Protein AF-A0A968KNW9-F1 (afdb_monomer)

Nearest PDB structures (foldseek):
  3m1t-assembly1_A  TM=9.090E-01  e=1.396E-04  Shewanella amazonensis SB2B
  3hc1-assembly1_A  TM=9.512E-01  e=3.564E-04  Geobacter sulfurreducens
  1vqr-assembly2_B  TM=6.222E-01  e=4.771E-02  Campylobacter jejuni subsp. jejuni NCTC 11168 = ATCC 700819
  1vqr-assembly3_C  TM=6.262E-01  e=5.294E-02  Campylobacter jejuni subsp. jejuni NCTC 11168 = ATCC 700819
  1vqr-assembly4_D  TM=6.421E-01  e=6.870E-02  Campylobacter jejuni subsp. jejuni NCTC 11168 = ATCC 700819

Mean predicted aligned error: 2.53 Å

pLDDT: mean 96.61, std 2.49, range [80.12, 98.69]

Structure (mmCIF, N/CA/C/O backbone):
data_AF-A0A968KNW9-F1
#
_entry.id   AF-A0A968KNW9-F1
#
loop_
_atom_site.group_PDB
_atom_site.id
_atom_site.type_symbol
_atom_site.label_atom_id
_atom_site.label_alt_id
_atom_site.label_comp_id
_atom_site.label_asym_id
_atom_site.label_entity_id
_atom_site.label_seq_id
_atom_site.pdbx_PDB_ins_code
_atom_site.Cartn_x
_atom_site.Cartn_y
_atom_site.Cartn_z
_atom_site.occupancy
_atom_site.B_iso_or_equiv
_atom_site.auth_seq_id
_atom_site.auth_comp_id
_atom_site.auth_asym_id
_atom_site.auth_atom_id
_atom_site.pdbx_PDB_model_num
ATOM 1 N N . MET A 1 1 ? 3.391 9.724 13.092 1.00 80.12 1 MET A N 1
ATOM 2 C CA . MET A 1 1 ? 3.4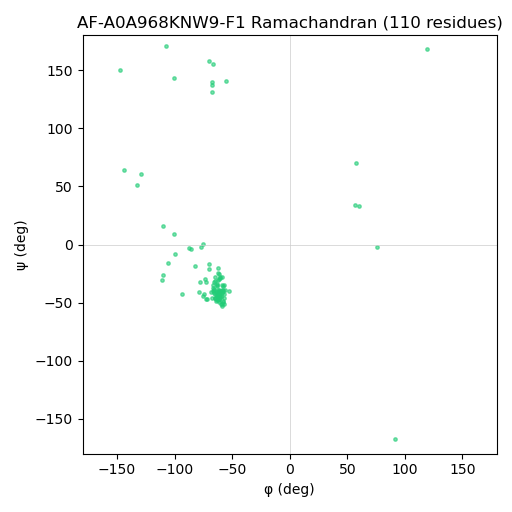65 10.099 11.659 1.00 80.12 1 MET A CA 1
ATOM 3 C C . MET A 1 1 ? 4.880 10.018 11.092 1.00 80.12 1 MET A C 1
ATOM 5 O O . MET A 1 1 ? 5.012 9.580 9.961 1.00 80.12 1 MET A O 1
ATOM 9 N N . GLU A 1 2 ? 5.936 10.368 11.834 1.00 91.75 2 GLU A N 1
ATOM 10 C CA . GLU A 1 2 ? 7.326 10.274 11.335 1.00 91.75 2 GLU A CA 1
ATOM 11 C C . GLU A 1 2 ? 7.722 8.865 10.873 1.00 91.75 2 GLU A C 1
ATOM 13 O O . GLU A 1 2 ? 8.224 8.703 9.765 1.00 91.75 2 GLU A O 1
ATOM 18 N N . ALA A 1 3 ? 7.407 7.834 11.668 1.00 92.38 3 ALA A N 1
ATOM 19 C CA . ALA A 1 3 ? 7.694 6.440 11.318 1.00 92.38 3 ALA A CA 1
ATOM 20 C C . ALA A 1 3 ? 7.053 6.002 9.985 1.00 92.38 3 ALA A C 1
ATOM 22 O O . ALA A 1 3 ? 7.668 5.265 9.220 1.00 92.38 3 ALA A O 1
ATOM 23 N N . PHE A 1 4 ? 5.848 6.499 9.676 1.00 94.12 4 PHE A N 1
ATOM 24 C CA . PHE A 1 4 ? 5.172 6.222 8.405 1.00 94.12 4 PHE A CA 1
ATOM 25 C C . PHE A 1 4 ? 5.959 6.794 7.220 1.00 94.12 4 PHE A C 1
ATOM 27 O O . PHE A 1 4 ? 6.215 6.093 6.240 1.00 94.12 4 PHE A O 1
ATOM 34 N N . TRP A 1 5 ? 6.373 8.060 7.315 1.00 95.50 5 TRP A N 1
ATOM 35 C CA . TRP A 1 5 ? 7.140 8.707 6.252 1.00 95.50 5 TRP A CA 1
ATOM 36 C C . TRP A 1 5 ? 8.524 8.090 6.093 1.00 95.50 5 TRP A C 1
ATOM 38 O O . TRP A 1 5 ? 8.952 7.857 4.965 1.00 95.50 5 TRP A O 1
ATOM 48 N N . TYR A 1 6 ? 9.186 7.751 7.201 1.00 97.50 6 TYR A N 1
ATOM 49 C CA . TYR A 1 6 ? 10.454 7.030 7.169 1.00 97.50 6 TYR A CA 1
ATOM 50 C C . TYR A 1 6 ? 10.315 5.692 6.432 1.00 97.50 6 TYR A C 1
ATOM 52 O O . TYR A 1 6 ? 11.072 5.429 5.500 1.00 97.50 6 TYR A O 1
ATOM 60 N N . HIS A 1 7 ? 9.307 4.885 6.783 1.00 96.75 7 HIS A N 1
ATOM 61 C CA . HIS A 1 7 ? 9.031 3.615 6.113 1.00 96.75 7 HIS A CA 1
ATOM 62 C C . HIS A 1 7 ? 8.746 3.795 4.616 1.00 96.75 7 HIS A C 1
ATOM 64 O O . HIS A 1 7 ? 9.302 3.073 3.789 1.00 96.75 7 HIS A O 1
ATOM 70 N N . SER A 1 8 ? 7.930 4.787 4.259 1.00 97.44 8 SER A N 1
ATOM 71 C CA . SER A 1 8 ? 7.565 5.076 2.868 1.00 97.44 8 SER A CA 1
ATOM 72 C C . SER A 1 8 ? 8.791 5.475 2.037 1.00 97.44 8 SER A C 1
ATOM 74 O O . SER A 1 8 ? 9.034 4.925 0.963 1.00 97.44 8 SER A O 1
ATOM 76 N N . ILE A 1 9 ? 9.620 6.387 2.556 1.00 98.06 9 ILE A N 1
ATOM 77 C CA . ILE A 1 9 ? 10.845 6.840 1.883 1.00 98.06 9 ILE A CA 1
ATOM 78 C C . ILE A 1 9 ? 11.852 5.690 1.764 1.00 98.06 9 ILE A C 1
ATOM 80 O O . ILE A 1 9 ? 12.402 5.475 0.682 1.00 98.06 9 ILE A O 1
ATOM 84 N N . ALA A 1 10 ? 12.072 4.929 2.839 1.00 98.38 10 ALA A N 1
ATOM 85 C CA . ALA A 1 10 ? 12.980 3.785 2.835 1.00 98.38 10 ALA A CA 1
ATOM 86 C C . ALA A 1 10 ? 12.534 2.705 1.835 1.00 98.38 10 ALA A C 1
ATOM 88 O O . ALA A 1 10 ? 13.358 2.192 1.074 1.00 98.38 10 ALA A O 1
ATOM 89 N N . SER A 1 11 ? 11.234 2.409 1.772 1.00 98.25 11 SER A N 1
ATOM 90 C CA . SER A 1 11 ? 10.655 1.447 0.825 1.00 98.25 11 SER A CA 1
ATOM 91 C C . SER A 1 11 ? 10.791 1.921 -0.621 1.00 98.25 11 SER A C 1
ATOM 93 O O . SER A 1 11 ? 11.179 1.139 -1.493 1.00 98.25 11 SER A O 1
ATOM 95 N N . GLY A 1 12 ? 10.555 3.210 -0.883 1.00 98.38 12 GLY A N 1
ATOM 96 C CA . GLY A 1 12 ? 10.796 3.822 -2.190 1.00 98.38 12 GLY A CA 1
ATOM 97 C C . GLY A 1 12 ? 12.260 3.711 -2.618 1.00 98.38 12 GLY A C 1
ATOM 98 O O . GLY A 1 12 ? 12.559 3.219 -3.708 1.00 98.38 12 GLY A O 1
ATOM 99 N N . LEU A 1 13 ? 13.199 4.114 -1.756 1.00 98.62 13 LEU A N 1
ATOM 100 C CA . LEU A 1 13 ? 14.635 4.021 -2.045 1.00 98.62 13 LEU A CA 1
ATOM 101 C C . LEU A 1 13 ? 15.071 2.574 -2.297 1.00 98.62 13 LEU A C 1
ATOM 103 O O . LEU A 1 13 ? 15.763 2.307 -3.278 1.00 98.62 13 LEU A O 1
ATOM 107 N N . THR A 1 14 ? 14.616 1.638 -1.466 1.00 98.50 14 THR A N 1
ATOM 108 C CA . THR A 1 14 ? 14.925 0.209 -1.612 1.00 98.50 14 THR A CA 1
ATOM 109 C C . THR A 1 14 ? 14.404 -0.328 -2.944 1.00 98.50 14 THR A C 1
ATOM 111 O O . THR A 1 14 ? 15.152 -0.946 -3.701 1.00 98.50 14 THR A O 1
ATOM 114 N N . SER A 1 15 ? 13.154 -0.015 -3.290 1.00 98.00 15 SER A N 1
ATOM 115 C CA . SER A 1 15 ? 12.539 -0.422 -4.559 1.00 98.00 15 SER A CA 1
ATOM 116 C C . SER A 1 15 ? 13.302 0.128 -5.769 1.00 98.00 15 SER A C 1
ATOM 118 O O . SER A 1 15 ? 13.519 -0.587 -6.748 1.00 98.00 15 SER A O 1
ATOM 120 N N . ARG A 1 16 ? 13.772 1.380 -5.692 1.00 98.50 16 ARG A N 1
ATOM 121 C CA . ARG A 1 16 ? 14.604 2.010 -6.729 1.00 98.50 16 ARG A CA 1
ATOM 122 C C . ARG A 1 16 ? 15.947 1.303 -6.895 1.00 98.50 16 ARG A C 1
ATOM 124 O O . ARG A 1 16 ? 16.344 1.019 -8.022 1.00 98.50 16 ARG A O 1
ATOM 131 N N . VAL A 1 17 ? 16.637 1.008 -5.793 1.00 98.69 17 VAL A N 1
ATOM 132 C CA . VAL A 1 17 ? 17.931 0.305 -5.813 1.00 98.69 17 VAL A CA 1
ATOM 133 C C . VAL A 1 17 ? 17.779 -1.085 -6.431 1.00 98.69 17 VAL A C 1
ATOM 135 O O . VAL A 1 17 ? 18.568 -1.456 -7.301 1.00 98.69 17 VAL A O 1
ATOM 138 N N . LEU A 1 18 ? 16.731 -1.824 -6.058 1.00 98.12 18 LEU A N 1
ATOM 139 C CA . LEU A 1 18 ? 16.434 -3.135 -6.638 1.00 98.12 18 LEU A CA 1
ATOM 140 C C . LEU A 1 18 ? 16.139 -3.048 -8.141 1.00 98.12 18 LEU A C 1
ATOM 142 O O . LEU A 1 18 ? 16.630 -3.874 -8.910 1.00 98.12 18 LEU A O 1
ATOM 146 N N . ALA A 1 19 ? 15.390 -2.035 -8.580 1.00 97.69 19 ALA A N 1
ATOM 147 C CA . ALA A 1 19 ? 15.114 -1.808 -9.996 1.00 97.69 19 ALA A CA 1
ATOM 148 C C . ALA A 1 19 ? 16.394 -1.514 -10.800 1.00 97.69 19 ALA A C 1
ATOM 150 O O . ALA A 1 19 ? 16.583 -2.078 -11.878 1.00 97.69 19 ALA A O 1
ATOM 151 N N . ILE A 1 20 ? 17.302 -0.692 -10.258 1.00 98.38 20 ILE A N 1
ATOM 152 C CA . ILE A 1 20 ? 18.614 -0.414 -10.869 1.00 98.38 20 ILE A CA 1
ATOM 153 C C . ILE A 1 20 ? 19.436 -1.700 -10.979 1.00 98.38 20 ILE A C 1
ATOM 155 O O . ILE A 1 20 ? 19.963 -2.001 -12.049 1.00 98.38 20 ILE A O 1
ATOM 159 N N . TYR A 1 21 ? 19.510 -2.482 -9.900 1.00 98.44 21 TYR A N 1
ATOM 160 C CA . TYR A 1 21 ? 20.232 -3.754 -9.881 1.00 98.44 21 TYR A CA 1
ATOM 161 C C . TYR A 1 21 ? 19.697 -4.736 -10.935 1.00 98.44 21 TYR A C 1
ATOM 163 O O . TYR A 1 21 ? 20.469 -5.380 -11.644 1.00 98.44 21 TYR A O 1
ATOM 171 N N . ARG A 1 22 ? 18.371 -4.791 -11.100 1.00 97.62 22 ARG A N 1
ATOM 172 C CA . ARG A 1 22 ? 17.696 -5.607 -12.120 1.00 97.62 22 ARG A CA 1
ATOM 173 C C . ARG A 1 22 ? 17.753 -5.026 -13.537 1.00 97.62 22 ARG A C 1
ATOM 175 O O . ARG A 1 22 ? 17.264 -5.673 -14.458 1.00 97.62 22 ARG A O 1
ATOM 182 N N . LYS A 1 23 ? 18.355 -3.846 -13.729 1.00 97.75 23 LYS A N 1
ATOM 183 C CA . LYS A 1 23 ? 18.406 -3.112 -15.008 1.00 97.75 23 LYS A CA 1
ATOM 184 C C . LYS A 1 23 ? 17.016 -2.822 -15.588 1.00 97.75 23 LYS A C 1
ATOM 186 O O . LYS A 1 23 ? 16.829 -2.812 -16.803 1.00 97.75 23 LYS A O 1
ATOM 191 N N . GLU A 1 24 ? 16.038 -2.583 -14.718 1.00 96.06 24 GLU A N 1
ATOM 192 C CA . GLU A 1 24 ? 14.686 -2.217 -15.131 1.00 96.06 24 GLU A CA 1
ATOM 193 C C . GLU A 1 24 ? 14.669 -0.823 -15.784 1.00 96.06 24 GLU A C 1
ATOM 195 O O . GLU A 1 24 ? 15.318 0.107 -15.287 1.00 96.06 24 GLU A O 1
ATOM 200 N N . PRO A 1 25 ? 13.891 -0.619 -16.863 1.00 94.62 25 PRO A N 1
ATOM 201 C CA . PRO A 1 25 ? 13.698 0.708 -17.425 1.00 94.62 25 PRO A CA 1
ATOM 202 C C . PRO A 1 25 ? 12.908 1.589 -16.447 1.00 94.62 25 PRO A C 1
ATOM 204 O O . PRO A 1 25 ? 11.890 1.169 -15.892 1.00 94.62 25 PRO A O 1
ATOM 207 N N . ASN A 1 26 ? 13.342 2.843 -16.299 1.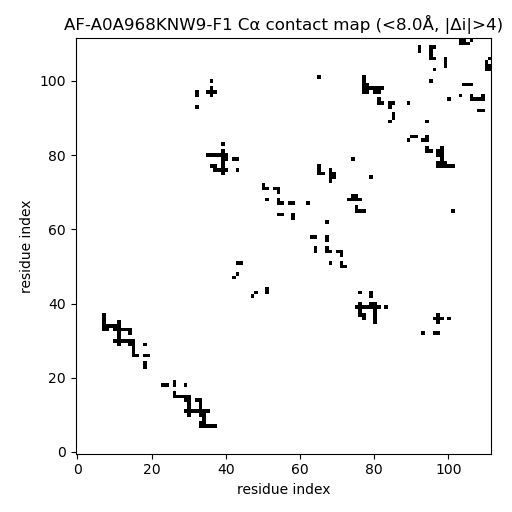00 94.75 26 ASN A N 1
ATOM 208 C CA . ASN A 1 26 ? 12.722 3.846 -15.426 1.00 94.75 26 ASN A CA 1
ATOM 209 C C . ASN A 1 26 ? 12.639 3.411 -13.937 1.00 94.75 26 ASN A C 1
ATOM 211 O O . ASN A 1 26 ? 11.544 3.166 -13.417 1.00 94.75 26 ASN A O 1
ATOM 215 N N . PRO A 1 27 ? 13.783 3.344 -13.224 1.00 96.56 27 PRO A N 1
ATOM 216 C CA . PRO A 1 27 ? 13.830 2.962 -11.809 1.00 96.56 27 PRO A CA 1
ATOM 217 C C . PRO A 1 27 ? 13.058 3.925 -10.890 1.00 96.56 27 PRO A C 1
ATOM 219 O O . PRO A 1 27 ? 12.566 3.508 -9.843 1.00 96.56 27 PRO A O 1
ATOM 222 N N . GLU A 1 28 ? 12.875 5.187 -11.294 1.00 96.81 28 GLU A N 1
ATOM 223 C CA . GLU A 1 28 ? 12.101 6.177 -10.528 1.00 96.81 28 GLU A CA 1
ATOM 224 C C . GLU A 1 28 ? 10.635 5.769 -10.357 1.00 96.81 28 GLU A C 1
ATOM 226 O O . GLU A 1 28 ? 10.018 6.057 -9.334 1.00 96.81 28 GLU A O 1
ATOM 231 N N . ARG A 1 29 ? 10.068 5.013 -11.305 1.00 95.19 29 ARG A N 1
ATOM 232 C CA . ARG A 1 29 ? 8.716 4.464 -11.139 1.00 95.19 29 ARG A CA 1
ATOM 233 C C . ARG A 1 29 ? 8.618 3.567 -9.902 1.00 95.19 29 ARG A C 1
ATOM 235 O O . ARG A 1 29 ? 7.611 3.605 -9.202 1.00 95.19 29 ARG A O 1
ATOM 242 N N . PHE A 1 30 ? 9.646 2.765 -9.631 1.00 96.94 30 PHE A N 1
ATOM 243 C CA . PHE A 1 30 ? 9.672 1.863 -8.478 1.00 96.94 30 PHE A CA 1
ATOM 244 C C . PHE A 1 30 ? 9.862 2.630 -7.169 1.00 96.94 30 PHE A C 1
ATOM 246 O O . PHE A 1 30 ? 9.275 2.243 -6.162 1.00 96.94 30 PHE A O 1
ATOM 253 N N . TYR A 1 31 ? 10.590 3.754 -7.200 1.00 98.06 31 TYR A N 1
ATOM 254 C CA . TYR A 1 31 ? 10.631 4.688 -6.075 1.00 98.06 31 TYR A CA 1
ATOM 255 C C . TYR A 1 31 ? 9.230 5.177 -5.707 1.00 98.06 31 TYR A C 1
ATOM 257 O O . TYR A 1 31 ? 8.825 5.068 -4.552 1.00 98.06 31 TYR A O 1
ATOM 265 N N . VAL A 1 32 ? 8.466 5.655 -6.694 1.00 97.00 32 VAL A N 1
ATOM 266 C CA . VAL A 1 32 ? 7.104 6.156 -6.466 1.00 97.00 32 VAL A CA 1
ATOM 267 C C . VAL A 1 32 ? 6.173 5.044 -5.974 1.00 97.00 32 VAL A C 1
ATOM 269 O O . VAL A 1 32 ? 5.391 5.282 -5.060 1.00 97.00 32 VAL A O 1
ATOM 272 N N . ILE A 1 33 ? 6.271 3.825 -6.521 1.00 96.50 33 ILE A N 1
ATOM 273 C CA . ILE A 1 33 ? 5.495 2.672 -6.030 1.00 96.50 33 ILE A CA 1
ATOM 274 C C . ILE A 1 33 ? 5.804 2.412 -4.552 1.00 96.50 33 ILE A C 1
ATOM 276 O O . ILE A 1 33 ? 4.882 2.394 -3.744 1.00 96.50 33 ILE A O 1
ATOM 280 N N . GLY A 1 34 ? 7.082 2.271 -4.182 1.00 97.50 34 GLY A N 1
ATOM 281 C CA . GLY A 1 34 ? 7.471 2.014 -2.793 1.00 97.50 34 GLY A CA 1
ATOM 282 C C . GLY A 1 34 ? 7.098 3.155 -1.842 1.00 97.50 34 GLY A C 1
ATOM 283 O O . GLY A 1 34 ? 6.695 2.897 -0.711 1.00 97.50 34 GLY A O 1
ATOM 284 N N . LEU A 1 35 ? 7.149 4.405 -2.310 1.00 97.81 35 LEU A N 1
ATOM 285 C CA . LEU A 1 3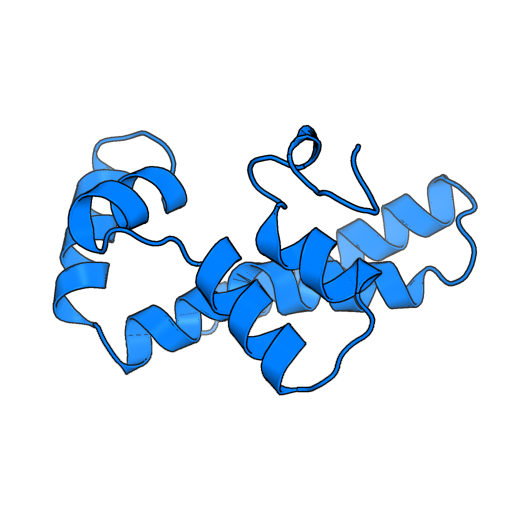5 ? 6.729 5.578 -1.543 1.00 97.81 35 LEU A CA 1
ATOM 286 C C . LEU A 1 35 ? 5.218 5.593 -1.264 1.00 97.81 35 LEU A C 1
ATOM 288 O O . LEU A 1 35 ? 4.799 6.035 -0.200 1.00 97.81 35 LEU A O 1
ATOM 292 N N . LEU A 1 36 ? 4.398 5.141 -2.217 1.00 97.44 36 LEU A N 1
ATOM 293 C CA . LEU A 1 36 ? 2.936 5.238 -2.143 1.00 97.44 36 LEU A CA 1
ATOM 294 C C . LEU A 1 36 ? 2.240 3.948 -1.689 1.00 97.44 36 LEU A C 1
ATOM 296 O O . LEU A 1 36 ? 1.030 3.986 -1.465 1.00 97.44 36 LEU A O 1
ATOM 300 N N . HIS A 1 37 ? 2.958 2.825 -1.565 1.00 97.75 37 HIS A N 1
ATOM 301 C CA . HIS A 1 37 ? 2.341 1.506 -1.361 1.00 97.75 37 HIS A CA 1
ATOM 302 C C . HIS A 1 37 ? 1.441 1.426 -0.118 1.00 97.75 37 HIS A C 1
ATOM 304 O O . HIS A 1 37 ? 0.379 0.813 -0.165 1.00 97.75 37 HIS A O 1
ATOM 310 N N . ASP A 1 38 ? 1.815 2.134 0.948 1.00 97.62 38 ASP A N 1
ATOM 311 C CA . ASP A 1 38 ? 1.101 2.152 2.225 1.00 97.62 38 ASP A CA 1
ATOM 312 C C . ASP A 1 38 ? 0.205 3.386 2.415 1.00 97.62 38 ASP A C 1
ATOM 314 O O . ASP A 1 38 ? -0.339 3.606 3.500 1.00 97.62 38 ASP A O 1
ATOM 318 N N . LEU A 1 39 ? -0.001 4.210 1.379 1.00 96.56 39 LEU A N 1
ATOM 319 C CA . LEU A 1 39 ? -0.761 5.462 1.500 1.00 96.56 39 LEU A CA 1
ATOM 320 C C . LEU A 1 39 ? -2.206 5.243 1.985 1.00 96.56 39 LEU A C 1
ATOM 322 O O . LEU A 1 39 ? -2.770 6.107 2.661 1.00 96.56 39 LEU A O 1
ATOM 326 N N . GLY A 1 40 ? -2.792 4.075 1.704 1.00 97.75 40 GLY A N 1
ATOM 327 C CA . GLY A 1 40 ? -4.114 3.706 2.211 1.00 97.75 40 GLY A CA 1
ATOM 328 C C . GLY A 1 40 ? -4.195 3.663 3.738 1.00 97.75 40 GLY A C 1
ATOM 329 O O . GLY A 1 40 ? -5.249 3.985 4.282 1.00 97.75 40 GLY A O 1
ATOM 330 N N . ARG A 1 41 ? -3.085 3.395 4.444 1.00 96.06 41 ARG A N 1
ATOM 331 C CA . ARG A 1 41 ? -3.052 3.421 5.915 1.00 96.06 41 ARG A CA 1
ATOM 332 C C 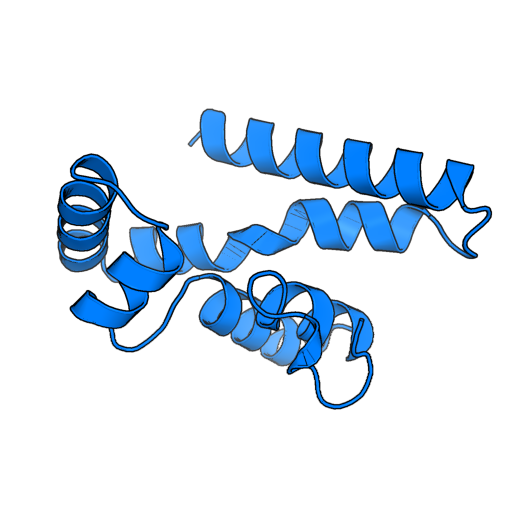. ARG A 1 41 ? -3.395 4.805 6.446 1.00 96.06 41 ARG A C 1
ATOM 334 O O . ARG A 1 41 ? -4.188 4.914 7.372 1.00 96.06 41 ARG A O 1
ATOM 341 N N . LEU A 1 42 ? -2.856 5.874 5.847 1.00 95.25 42 LEU A N 1
ATOM 342 C CA . LEU A 1 42 ? -3.173 7.243 6.272 1.00 95.25 42 LEU A CA 1
ATOM 343 C C . LEU A 1 42 ? -4.662 7.550 6.117 1.00 95.25 42 LEU A C 1
ATOM 345 O O . LEU A 1 42 ? -5.258 8.135 7.016 1.00 95.25 42 LEU A O 1
ATOM 349 N N . LEU A 1 43 ? -5.271 7.134 5.004 1.00 95.94 43 LEU A N 1
ATOM 350 C CA . LEU A 1 43 ? -6.704 7.332 4.797 1.00 95.94 43 LEU A CA 1
ATOM 351 C C . LEU A 1 43 ? -7.535 6.576 5.831 1.00 95.94 43 LEU A C 1
ATOM 353 O O . LEU A 1 43 ? -8.471 7.155 6.382 1.00 95.94 43 LEU A O 1
ATOM 357 N N . LEU A 1 44 ? -7.177 5.326 6.121 1.00 96.94 44 LEU A N 1
ATOM 358 C CA . LEU A 1 44 ? -7.855 4.538 7.141 1.00 96.94 44 LEU A CA 1
ATOM 359 C C . LEU A 1 44 ? -7.710 5.181 8.530 1.00 96.94 44 LEU A C 1
ATOM 361 O O . LEU A 1 44 ? -8.714 5.400 9.195 1.00 96.94 44 LEU A O 1
ATOM 365 N N . TYR A 1 45 ? -6.508 5.601 8.941 1.00 94.38 45 TYR A N 1
ATOM 366 C CA . TYR A 1 45 ? -6.308 6.269 10.236 1.00 94.38 45 TYR A CA 1
ATOM 367 C C . TYR A 1 45 ? -7.068 7.589 10.374 1.00 94.38 45 TYR A C 1
ATOM 369 O O . TYR A 1 45 ? -7.568 7.894 11.454 1.00 94.38 45 TYR A O 1
ATOM 377 N N . LEU A 1 46 ? -7.134 8.388 9.306 1.00 95.00 46 LEU A N 1
ATOM 378 C CA . LEU A 1 46 ? -7.780 9.701 9.344 1.00 95.00 46 LEU A CA 1
ATOM 379 C C . LEU A 1 46 ? -9.309 9.612 9.389 1.00 95.00 46 LEU A C 1
ATOM 381 O O . LEU A 1 46 ? -9.940 10.506 9.945 1.00 95.00 46 LEU A O 1
ATOM 385 N N . ASN A 1 47 ? -9.900 8.566 8.804 1.00 96.31 47 ASN A N 1
ATOM 386 C CA . ASN A 1 47 ? -11.354 8.464 8.642 1.00 96.31 47 ASN A CA 1
ATOM 387 C C . ASN A 1 47 ? -12.000 7.380 9.521 1.00 96.31 47 ASN A C 1
ATOM 389 O O . ASN A 1 47 ? -13.172 7.511 9.853 1.00 96.31 47 ASN A O 1
ATOM 393 N N . LEU A 1 48 ? -11.256 6.336 9.902 1.00 96.44 48 LEU A N 1
ATOM 394 C CA . LEU A 1 48 ? -11.728 5.133 10.609 1.00 96.44 48 LEU A CA 1
ATOM 395 C C . LEU A 1 48 ? -10.798 4.819 11.793 1.00 96.44 48 LEU A C 1
ATOM 397 O O . LEU A 1 48 ? -10.226 3.736 11.923 1.00 96.44 48 LEU A O 1
ATOM 401 N N . SER A 1 49 ? -10.546 5.836 12.621 1.00 94.88 49 SER A N 1
ATOM 402 C CA . SER A 1 49 ? -9.501 5.785 13.652 1.00 94.88 49 SER A CA 1
ATOM 403 C C . SER A 1 49 ? -9.757 4.741 14.746 1.00 94.88 49 SER A C 1
ATOM 405 O O . 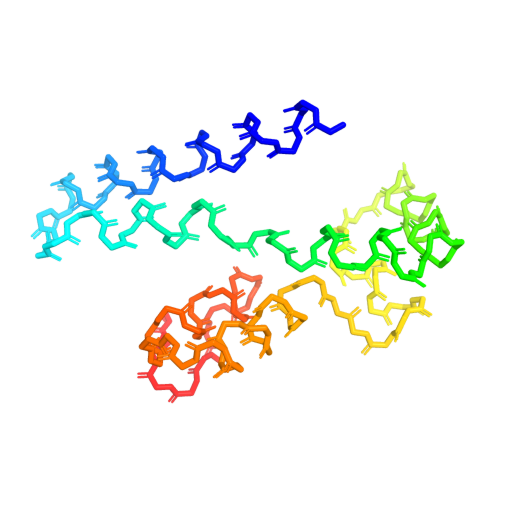SER A 1 49 ? -8.794 4.181 15.272 1.00 94.88 49 SER A O 1
ATOM 407 N N . GLN A 1 50 ? -11.020 4.456 15.085 1.00 97.19 50 GLN A N 1
ATOM 408 C CA . GLN A 1 50 ? -11.361 3.466 16.113 1.00 97.19 50 GLN A CA 1
ATOM 409 C C . GLN A 1 50 ? -11.175 2.043 15.590 1.00 97.19 50 GLN A C 1
ATOM 411 O O . GLN A 1 50 ? -10.548 1.216 16.248 1.00 97.19 50 GLN A O 1
ATOM 416 N N . GLU A 1 51 ? -11.635 1.784 14.374 1.00 97.56 51 GLU A N 1
ATOM 417 C CA . GLU A 1 51 ? -11.507 0.505 13.687 1.00 97.56 51 GLU A CA 1
ATOM 418 C C . GLU A 1 51 ? -10.036 0.193 13.401 1.00 97.56 51 GLU A C 1
ATOM 420 O O . GLU A 1 51 ? -9.564 -0.908 13.668 1.00 97.56 51 GLU A O 1
ATOM 425 N N . MET A 1 52 ? -9.259 1.187 12.960 1.00 96.50 52 MET A N 1
ATOM 426 C CA . MET A 1 52 ? -7.813 1.022 12.800 1.00 96.50 52 MET A CA 1
ATOM 427 C C . MET A 1 52 ? -7.100 0.753 14.122 1.00 96.50 52 MET A C 1
ATOM 429 O O . MET A 1 52 ? -6.136 -0.010 14.150 1.00 96.50 52 MET A O 1
ATOM 433 N N . LYS A 1 53 ? -7.560 1.344 15.230 1.00 96.56 53 LYS A N 1
ATOM 434 C CA . LYS A 1 53 ? -7.020 1.032 16.557 1.00 96.56 53 LYS A CA 1
ATOM 435 C C . LYS A 1 53 ? -7.324 -0.414 16.950 1.00 96.56 53 LYS A C 1
ATOM 437 O O . LYS A 1 53 ? -6.457 -1.079 17.508 1.00 96.56 53 LYS A O 1
ATOM 442 N N . GLU A 1 54 ? -8.514 -0.917 16.637 1.00 97.38 54 GLU A N 1
ATOM 443 C CA . GLU A 1 54 ? -8.851 -2.327 16.842 1.00 97.38 54 GLU A CA 1
ATOM 444 C C . GLU A 1 54 ? -7.997 -3.253 15.961 1.00 97.38 54 GLU A C 1
ATOM 446 O O . GLU A 1 54 ? -7.434 -4.224 16.468 1.00 97.38 54 GLU A O 1
ATOM 451 N N . ALA A 1 55 ? -7.837 -2.934 14.674 1.00 97.44 55 ALA A N 1
ATOM 452 C CA . ALA A 1 55 ? -6.989 -3.694 13.757 1.00 97.44 55 ALA A CA 1
ATOM 453 C C . ALA A 1 55 ? -5.530 -3.745 14.245 1.00 97.44 55 ALA A C 1
ATOM 455 O O . ALA A 1 55 ? -4.914 -4.810 14.247 1.00 97.44 55 ALA A O 1
ATOM 456 N N . LEU A 1 56 ? -4.997 -2.629 14.752 1.00 95.56 56 LEU A N 1
ATOM 457 C CA . LEU A 1 56 ? -3.673 -2.583 15.376 1.00 95.56 56 LEU A CA 1
ATOM 458 C C . LEU A 1 56 ? -3.565 -3.485 16.610 1.00 95.56 56 LEU A C 1
ATOM 460 O O . LEU A 1 56 ? -2.600 -4.234 16.722 1.00 95.56 56 LEU A O 1
ATOM 464 N N . LEU A 1 57 ? -4.554 -3.463 17.510 1.00 96.69 57 LEU A N 1
ATOM 465 C CA . LEU A 1 57 ? -4.562 -4.332 18.695 1.00 96.69 57 LEU A CA 1
ATOM 466 C C . LEU A 1 57 ? -4.598 -5.820 18.326 1.00 96.69 57 LEU A C 1
ATOM 468 O O . LEU A 1 57 ? -4.085 -6.652 19.074 1.00 96.69 57 LEU A O 1
ATOM 472 N N . ARG A 1 58 ? -5.221 -6.174 17.196 1.00 95.69 58 ARG A N 1
ATOM 473 C CA . ARG A 1 58 ? -5.195 -7.541 16.657 1.00 95.69 58 ARG A CA 1
ATOM 474 C C . ARG A 1 58 ? -3.827 -7.871 16.065 1.00 95.69 58 ARG A C 1
ATOM 476 O O . ARG A 1 58 ? -3.272 -8.905 16.416 1.00 95.69 58 ARG A O 1
ATOM 483 N N . TYR A 1 59 ? -3.260 -6.972 15.262 1.00 94.94 59 TYR A N 1
ATOM 484 C CA . TYR A 1 59 ? -1.911 -7.104 14.704 1.00 94.94 59 TYR A CA 1
ATOM 485 C C . TYR A 1 59 ? -0.832 -7.283 15.789 1.00 94.94 59 TYR A C 1
ATOM 487 O O . TYR A 1 59 ? 0.059 -8.116 15.643 1.00 94.94 59 TYR A O 1
ATOM 495 N N . GLU A 1 60 ? -0.937 -6.577 16.918 1.00 94.19 60 GLU A N 1
ATOM 496 C CA . GLU A 1 60 ? -0.019 -6.724 18.061 1.00 94.19 60 GLU A CA 1
ATOM 497 C C . GLU A 1 60 ? -0.046 -8.126 18.694 1.00 94.19 60 GLU A C 1
ATOM 499 O O . GLU A 1 60 ? 0.908 -8.522 19.364 1.00 94.19 60 GLU A O 1
ATOM 504 N N . ARG A 1 61 ? -1.113 -8.904 18.467 1.00 94.06 61 ARG A N 1
ATOM 505 C CA . ARG A 1 61 ? -1.222 -10.306 18.907 1.00 94.06 61 ARG A CA 1
ATOM 506 C C . ARG A 1 61 ? -0.607 -11.291 17.905 1.00 94.06 61 ARG A C 1
ATOM 508 O O . ARG A 1 61 ? -0.555 -12.483 18.202 1.00 94.06 61 ARG A O 1
ATOM 515 N N . GLY A 1 62 ? -0.134 -10.807 16.756 1.00 92.62 62 GLY A N 1
ATOM 516 C CA . GLY A 1 62 ? 0.478 -11.583 15.680 1.00 92.62 62 GLY A CA 1
ATOM 517 C C . GLY A 1 62 ? -0.276 -11.477 14.349 1.00 92.62 62 GLY A C 1
ATOM 518 O O . GLY A 1 62 ? -1.408 -11.004 14.290 1.00 92.62 62 GLY A O 1
ATOM 519 N N . GLY A 1 63 ? 0.364 -11.952 13.276 1.00 93.88 63 GLY A N 1
ATOM 520 C CA . GLY A 1 63 ? -0.178 -11.917 11.912 1.00 93.88 63 GLY A CA 1
ATOM 521 C C . GLY A 1 63 ? 0.207 -10.659 11.133 1.00 93.88 63 GLY A C 1
ATOM 522 O O . GLY A 1 63 ? 1.102 -9.907 11.532 1.00 93.88 63 GLY A O 1
ATOM 523 N N . PHE A 1 64 ? -0.450 -10.442 9.994 1.00 96.62 64 PHE A N 1
ATOM 524 C CA . PHE A 1 64 ? -0.201 -9.275 9.154 1.00 96.62 64 PHE A CA 1
ATOM 525 C C . PHE A 1 64 ? -1.263 -8.194 9.360 1.00 96.62 64 PHE A C 1
ATOM 527 O O . PHE A 1 64 ? -2.452 -8.475 9.500 1.00 96.62 64 PHE A O 1
ATOM 534 N N . LEU A 1 65 ? -0.849 -6.925 9.308 1.00 96.38 65 LEU A N 1
ATOM 535 C CA . LEU A 1 65 ? -1.769 -5.800 9.491 1.00 96.38 65 LEU A CA 1
ATOM 536 C C . LEU A 1 65 ? -2.922 -5.807 8.471 1.00 96.38 65 LEU A C 1
ATOM 538 O O . LEU A 1 65 ? -4.052 -5.533 8.849 1.00 96.38 65 LEU A O 1
ATOM 542 N N . TYR A 1 66 ? -2.664 -6.156 7.206 1.00 97.88 66 TYR A N 1
ATOM 543 C CA . TYR A 1 66 ? -3.708 -6.181 6.172 1.00 97.88 66 TYR A CA 1
ATOM 544 C C . TYR A 1 66 ? -4.790 -7.246 6.438 1.00 97.88 66 TYR A C 1
ATOM 546 O O . TYR A 1 66 ? -5.940 -7.069 6.047 1.00 97.88 66 TYR A O 1
ATOM 554 N N . GLU A 1 67 ? -4.449 -8.342 7.124 1.00 98.00 67 GLU A N 1
ATOM 555 C CA . GLU A 1 67 ? -5.420 -9.362 7.540 1.00 98.00 67 GLU A CA 1
ATOM 556 C C . GLU A 1 67 ? -6.296 -8.820 8.669 1.00 98.00 67 GLU A C 1
ATOM 558 O O . GLU A 1 67 ? -7.520 -8.872 8.583 1.00 98.00 67 GLU A O 1
ATOM 563 N N . ALA A 1 68 ? -5.675 -8.199 9.676 1.00 98.06 68 ALA A N 1
ATOM 564 C CA . ALA A 1 68 ? -6.396 -7.564 10.774 1.00 98.06 68 ALA A CA 1
ATOM 565 C C . ALA A 1 68 ? -7.311 -6.425 10.292 1.00 98.06 68 ALA A C 1
ATOM 567 O O . ALA A 1 68 ? -8.430 -6.278 10.782 1.00 98.06 68 ALA A O 1
ATOM 568 N N . GLU A 1 69 ? -6.860 -5.631 9.319 1.00 98.31 69 GLU A N 1
ATOM 569 C CA . GLU A 1 69 ? -7.681 -4.613 8.667 1.00 98.31 69 GLU A CA 1
ATOM 570 C C . GLU A 1 69 ? -8.877 -5.245 7.952 1.00 98.31 69 GLU A C 1
ATOM 572 O O . GLU A 1 69 ? -10.000 -4.804 8.167 1.00 98.31 69 GLU A O 1
ATOM 577 N N . ARG A 1 70 ? -8.685 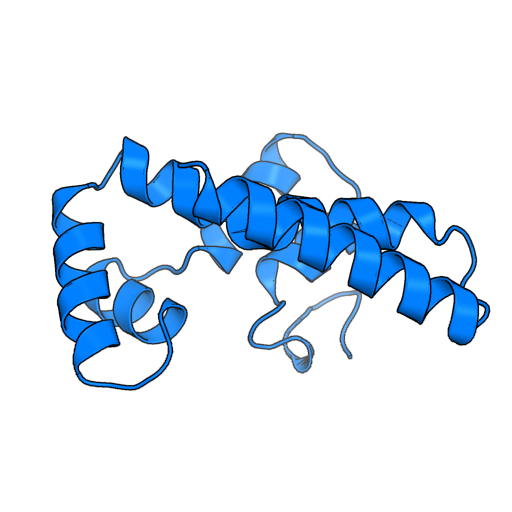-6.317 7.173 1.00 97.69 70 ARG A N 1
ATOM 578 C CA . ARG A 1 70 ? -9.799 -7.026 6.519 1.00 97.69 70 ARG A CA 1
ATOM 579 C C . ARG A 1 70 ? -10.805 -7.588 7.515 1.00 97.69 70 ARG A C 1
ATOM 581 O O . ARG A 1 70 ? -12.002 -7.469 7.270 1.00 97.69 70 ARG A O 1
ATOM 588 N N . ASP A 1 71 ? -10.347 -8.150 8.625 1.00 97.50 71 ASP A N 1
ATOM 589 C CA . ASP A 1 71 ? -11.230 -8.722 9.643 1.00 97.50 71 ASP A CA 1
ATOM 590 C C . ASP A 1 71 ? -12.097 -7.669 10.347 1.00 97.50 71 ASP A C 1
ATOM 592 O O . ASP A 1 71 ? -13.211 -7.975 10.772 1.00 97.50 71 ASP A O 1
ATOM 596 N N . VAL A 1 72 ? -11.586 -6.444 10.507 1.00 97.75 72 VAL A N 1
ATOM 597 C CA . VAL A 1 72 ? -12.287 -5.356 11.210 1.00 97.75 72 VAL A CA 1
ATOM 598 C C . VAL A 1 72 ? -13.082 -4.469 10.245 1.00 97.75 72 VAL A C 1
ATOM 600 O O . VAL A 1 72 ? -14.213 -4.094 10.537 1.00 97.75 72 VAL A O 1
ATOM 603 N N . LEU A 1 73 ? -12.499 -4.127 9.096 1.00 97.12 73 LEU A N 1
ATOM 604 C CA . LEU A 1 73 ? -12.999 -3.121 8.149 1.00 97.12 73 LEU A CA 1
ATOM 605 C C . LEU A 1 73 ? -13.611 -3.736 6.880 1.00 97.12 73 LEU A C 1
ATOM 607 O O . LEU A 1 73 ? -14.270 -3.033 6.117 1.00 97.12 73 LEU A O 1
ATOM 611 N N . GLY A 1 74 ? -13.353 -5.018 6.600 1.00 97.25 74 GLY A N 1
ATOM 612 C CA . GLY A 1 74 ? -13.703 -5.677 5.334 1.00 97.25 74 GLY A CA 1
ATOM 613 C C . GLY A 1 74 ? -12.788 -5.319 4.154 1.00 97.25 74 GLY A C 1
ATOM 614 O O . GLY A 1 74 ? -12.973 -5.833 3.052 1.00 97.25 74 GLY A O 1
ATOM 615 N N . VAL A 1 75 ? -11.805 -4.438 4.359 1.00 97.38 75 VAL A N 1
ATOM 616 C CA . VAL A 1 75 ? -10.885 -3.907 3.340 1.00 97.38 75 VAL A CA 1
ATOM 617 C C . VAL A 1 75 ? -9.528 -3.631 3.999 1.00 97.38 75 VAL A C 1
ATOM 619 O O . VAL A 1 75 ? -9.487 -3.300 5.180 1.00 97.38 75 VAL A O 1
ATOM 622 N N . ASP A 1 76 ? -8.430 -3.733 3.245 1.00 98.31 76 ASP A N 1
ATOM 623 C CA . ASP A 1 76 ? -7.087 -3.368 3.722 1.00 98.31 76 ASP A CA 1
ATOM 624 C C . ASP A 1 76 ? -6.538 -2.070 3.104 1.00 98.31 76 ASP A C 1
ATOM 626 O O . ASP A 1 76 ? -7.076 -1.497 2.148 1.00 98.31 76 ASP A O 1
ATOM 630 N N . HIS A 1 77 ? -5.418 -1.598 3.650 1.00 98.44 77 HIS A N 1
ATOM 631 C CA . HIS A 1 77 ? -4.722 -0.411 3.168 1.00 98.44 77 HIS A CA 1
ATOM 632 C C . HIS A 1 77 ? -4.251 -0.519 1.717 1.00 98.44 77 HIS A C 1
ATOM 634 O O . HIS A 1 77 ? -4.167 0.510 1.043 1.00 98.44 77 HIS A O 1
ATOM 640 N N . ALA A 1 78 ? -3.952 -1.719 1.218 1.00 98.50 78 ALA A N 1
ATOM 641 C CA . ALA A 1 78 ? -3.534 -1.906 -0.165 1.00 98.50 78 ALA A CA 1
ATOM 642 C C . ALA A 1 78 ? -4.704 -1.600 -1.112 1.00 98.50 78 ALA A C 1
ATOM 644 O O . ALA A 1 78 ? -4.563 -0.814 -2.053 1.00 98.50 78 ALA A O 1
ATOM 645 N N . GLU A 1 79 ? -5.898 -2.117 -0.814 1.00 98.38 79 GLU A N 1
ATOM 646 C CA . GLU A 1 79 ? -7.112 -1.839 -1.581 1.00 98.38 79 GLU A CA 1
ATOM 647 C C . GLU A 1 79 ? -7.518 -0.367 -1.541 1.00 98.38 79 GLU A C 1
ATOM 649 O O . GLU A 1 79 ? -7.819 0.213 -2.592 1.00 98.38 79 GLU A O 1
ATOM 654 N N . VAL A 1 80 ? -7.474 0.260 -0.360 1.00 98.44 80 VAL A N 1
ATOM 655 C CA . VAL A 1 80 ? -7.752 1.698 -0.213 1.00 98.44 80 VAL A CA 1
ATOM 656 C C . VAL A 1 80 ? -6.735 2.532 -0.988 1.00 98.44 80 VAL A C 1
ATOM 658 O O . VAL A 1 80 ? -7.116 3.448 -1.722 1.00 98.44 80 VAL A O 1
ATOM 661 N N . GLY A 1 81 ? -5.447 2.202 -0.868 1.00 98.25 81 GLY A N 1
ATOM 662 C CA . GLY A 1 81 ? -4.369 2.861 -1.598 1.00 98.25 81 GLY A CA 1
ATOM 663 C C . GLY A 1 81 ? -4.576 2.750 -3.106 1.00 98.25 81 GLY A C 1
ATOM 664 O O . GLY A 1 81 ? -4.633 3.761 -3.803 1.00 98.25 81 GLY A O 1
ATOM 665 N N . GLY A 1 82 ? -4.802 1.541 -3.616 1.00 98.31 82 GLY A N 1
ATOM 666 C CA . GLY A 1 82 ? -5.087 1.304 -5.030 1.00 98.31 82 GLY A CA 1
ATOM 667 C C . GLY A 1 82 ? -6.310 2.079 -5.531 1.00 98.31 82 GLY A C 1
ATOM 668 O O . GLY A 1 82 ? -6.267 2.690 -6.602 1.00 98.31 82 GLY A O 1
ATOM 669 N N . ALA A 1 83 ? -7.394 2.121 -4.751 1.00 98.31 83 ALA A N 1
ATOM 670 C CA . ALA A 1 83 ? -8.586 2.896 -5.090 1.00 98.31 83 ALA A CA 1
ATOM 671 C C . ALA A 1 83 ? -8.301 4.407 -5.167 1.00 98.31 83 ALA A C 1
ATOM 673 O O . ALA A 1 83 ? -8.760 5.071 -6.103 1.00 98.31 83 ALA A O 1
ATOM 674 N N . LEU A 1 84 ? -7.502 4.945 -4.238 1.00 98.19 84 LEU A N 1
ATOM 675 C CA . LEU A 1 84 ? -7.061 6.339 -4.266 1.00 98.19 84 LEU A CA 1
ATOM 676 C C . LEU A 1 84 ? -6.243 6.641 -5.526 1.00 98.19 84 LEU A C 1
ATOM 678 O O . LEU A 1 84 ? -6.539 7.602 -6.236 1.00 98.19 84 LEU A O 1
ATOM 682 N N . LEU A 1 85 ? -5.250 5.809 -5.843 1.00 98.12 85 LEU A N 1
ATOM 683 C CA . LEU A 1 85 ? -4.381 6.042 -6.998 1.00 98.12 85 LEU A CA 1
ATOM 684 C C . LEU A 1 85 ? -5.147 5.924 -8.321 1.00 98.12 85 LEU A C 1
ATOM 686 O O . LEU A 1 85 ? -4.911 6.707 -9.246 1.00 98.12 85 LEU A O 1
ATOM 690 N N . LYS A 1 86 ? -6.135 5.022 -8.388 1.00 98.19 86 LYS A N 1
ATOM 691 C CA . LYS A 1 86 ? -7.086 4.950 -9.505 1.00 98.19 86 LYS A CA 1
ATOM 692 C C . LYS A 1 86 ? -7.903 6.237 -9.625 1.00 98.19 86 LYS A C 1
ATOM 694 O O . LYS A 1 86 ? -8.057 6.759 -10.728 1.00 98.19 86 LYS A O 1
ATOM 699 N N . LYS A 1 87 ? -8.395 6.784 -8.507 1.00 98.12 87 LYS A N 1
ATOM 700 C CA . LYS A 1 87 ? -9.141 8.055 -8.477 1.00 98.12 87 LYS A CA 1
ATOM 701 C C . LYS A 1 87 ? -8.284 9.240 -8.932 1.00 98.12 87 LYS A C 1
ATOM 703 O O . LYS A 1 87 ? -8.789 10.120 -9.624 1.00 98.12 87 LYS A O 1
ATOM 708 N N . TRP A 1 88 ? -6.992 9.239 -8.610 1.00 97.75 88 TRP A N 1
ATOM 709 C CA . TRP A 1 88 ? -6.012 10.220 -9.095 1.00 97.75 88 TRP A CA 1
ATOM 710 C C . TRP A 1 88 ? -5.577 10.008 -10.549 1.00 97.75 88 TRP A C 1
ATOM 712 O O . TRP A 1 88 ? -4.778 10.790 -11.059 1.00 97.75 88 TRP A O 1
ATOM 722 N N . LYS A 1 89 ? -6.117 8.993 -11.237 1.00 97.75 89 LYS A N 1
ATOM 723 C CA . LYS A 1 89 ? -5.799 8.658 -12.632 1.00 97.75 89 LYS A CA 1
ATOM 724 C C . LYS A 1 89 ? -4.315 8.329 -12.846 1.00 97.75 89 LYS A C 1
ATOM 726 O O . LYS A 1 89 ? -3.765 8.616 -13.908 1.00 97.75 89 LYS A O 1
ATOM 731 N N . LEU A 1 90 ? -3.665 7.720 -11.849 1.00 96.69 90 LEU A N 1
ATOM 732 C CA . LEU A 1 90 ? -2.305 7.209 -12.018 1.00 96.69 90 LEU A CA 1
ATOM 733 C C . LEU A 1 90 ? -2.284 5.981 -12.950 1.00 96.69 90 LEU A C 1
ATOM 735 O O . LEU A 1 90 ? -3.309 5.310 -13.105 1.00 96.69 90 LEU A O 1
ATOM 739 N N . PRO A 1 91 ? -1.131 5.664 -13.575 1.00 96.12 91 PRO A N 1
ATOM 740 C CA . PRO A 1 91 ? -1.028 4.546 -14.509 1.00 96.12 91 PRO A CA 1
ATOM 741 C C . PRO A 1 91 ? -1.478 3.205 -13.896 1.00 96.12 91 PRO A C 1
ATOM 743 O O . PRO A 1 91 ? -1.107 2.928 -12.751 1.00 96.12 91 PRO A O 1
ATOM 746 N N . PRO A 1 92 ? -2.180 2.326 -14.648 1.00 96.19 92 PRO A N 1
ATOM 747 C CA . PRO A 1 92 ? -2.689 1.046 -14.138 1.00 96.19 92 PRO A CA 1
ATOM 748 C C . PRO A 1 92 ? -1.629 0.177 -13.457 1.00 96.19 92 PRO A C 1
ATOM 750 O O . PRO A 1 92 ? -1.872 -0.360 -12.385 1.00 96.19 92 PRO A O 1
ATOM 753 N N . ARG A 1 93 ? -0.408 0.134 -14.005 1.00 94.56 93 ARG A N 1
ATOM 754 C CA . ARG A 1 93 ? 0.718 -0.602 -13.410 1.00 94.56 93 ARG A CA 1
ATOM 755 C C . ARG A 1 93 ? 1.075 -0.138 -11.996 1.00 94.56 93 ARG A C 1
ATOM 757 O O . ARG A 1 93 ? 1.486 -0.948 -11.178 1.00 94.56 93 ARG A O 1
ATOM 764 N N . LEU A 1 94 ? 0.940 1.156 -11.711 1.00 96.00 94 LEU A N 1
ATOM 765 C CA . LEU A 1 94 ? 1.206 1.719 -10.387 1.00 96.00 94 LEU A CA 1
ATOM 766 C C . LEU A 1 94 ? 0.026 1.445 -9.446 1.00 96.00 94 LEU A C 1
ATOM 768 O O . LEU A 1 94 ? 0.232 1.055 -8.301 1.00 96.00 94 LEU A O 1
ATOM 772 N N . VAL A 1 95 ? -1.202 1.578 -9.955 1.00 98.06 95 VAL A N 1
ATOM 773 C CA . VAL A 1 95 ? -2.430 1.234 -9.226 1.00 98.06 95 VAL A CA 1
ATOM 774 C C . VAL A 1 95 ? -2.423 -0.231 -8.786 1.00 98.06 95 VAL A C 1
ATOM 776 O O . VAL A 1 95 ? -2.682 -0.505 -7.619 1.00 98.06 95 VAL A O 1
ATOM 779 N N . GLU A 1 96 ? -2.110 -1.163 -9.688 1.00 98.00 96 GLU A N 1
ATOM 780 C CA . GLU A 1 96 ? -2.065 -2.596 -9.382 1.00 98.00 96 GLU A CA 1
ATOM 781 C C . GLU A 1 96 ? -0.909 -2.946 -8.449 1.00 98.00 96 GLU A C 1
ATOM 783 O O . GLU A 1 96 ? -1.123 -3.682 -7.491 1.00 98.00 96 GLU A O 1
ATOM 788 N N . ALA A 1 97 ? 0.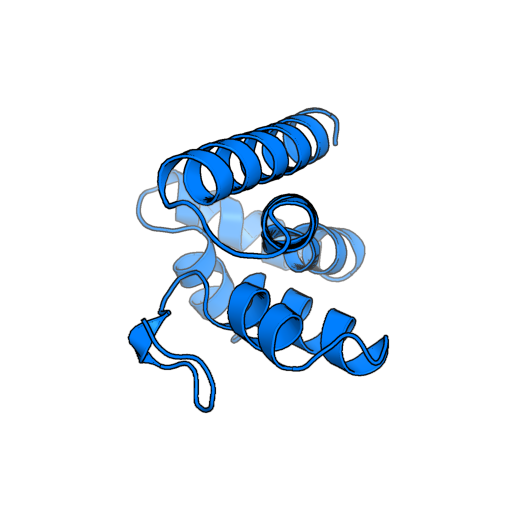275 -2.355 -8.648 1.00 97.12 97 ALA A N 1
ATOM 789 C CA . ALA A 1 97 ? 1.400 -2.568 -7.741 1.00 97.12 97 ALA A CA 1
ATOM 790 C C . ALA A 1 97 ? 1.062 -2.163 -6.299 1.00 97.12 97 ALA A C 1
ATOM 792 O O . ALA A 1 97 ? 1.424 -2.873 -5.371 1.00 97.12 97 ALA A O 1
ATOM 793 N N . VAL A 1 98 ? 0.335 -1.058 -6.102 1.00 98.06 98 VAL A N 1
ATOM 794 C CA . VAL A 1 98 ? -0.126 -0.647 -4.768 1.00 98.06 98 VAL A CA 1
ATOM 795 C C . VAL A 1 98 ? -1.279 -1.518 -4.276 1.00 98.06 98 VAL A C 1
ATOM 797 O O . VAL A 1 98 ? -1.271 -1.917 -3.120 1.00 98.06 98 VAL A O 1
ATOM 800 N N . ARG A 1 99 ? -2.253 -1.856 -5.125 1.00 98.50 99 ARG A N 1
ATOM 801 C CA . ARG A 1 99 ? -3.425 -2.639 -4.708 1.00 98.50 99 ARG A CA 1
ATOM 802 C C . ARG A 1 99 ? -3.085 -4.066 -4.285 1.00 98.50 99 ARG A C 1
ATOM 804 O O . ARG A 1 99 ? -3.694 -4.582 -3.357 1.00 98.50 99 ARG A O 1
ATOM 811 N N . PHE A 1 100 ? -2.151 -4.698 -4.984 1.00 98.25 100 PHE A N 1
ATOM 812 C CA . PHE A 1 100 ? -1.875 -6.126 -4.860 1.00 98.25 100 PHE A CA 1
ATOM 813 C C . PHE A 1 100 ? -0.527 -6.415 -4.192 1.00 98.25 100 PHE A C 1
ATOM 815 O O . PHE A 1 100 ? -0.049 -7.538 -4.275 1.00 98.25 100 PHE A O 1
ATOM 822 N N . HIS A 1 101 ? 0.110 -5.457 -3.506 1.00 97.44 101 HIS A N 1
ATOM 823 C CA . HIS A 1 101 ? 1.453 -5.689 -2.951 1.00 97.44 101 HIS A CA 1
ATOM 824 C C . HIS A 1 101 ? 1.525 -6.822 -1.908 1.00 97.44 101 HIS A C 1
ATOM 826 O O . HIS A 1 101 ? 2.575 -7.448 -1.789 1.00 97.44 101 HIS A O 1
ATOM 832 N N . HIS A 1 102 ? 0.425 -7.144 -1.212 1.00 97.31 102 HIS A N 1
ATOM 833 C CA . HIS A 1 102 ? 0.341 -8.322 -0.325 1.00 97.31 102 HIS A CA 1
ATOM 834 C C . HIS A 1 102 ? 0.029 -9.632 -1.060 1.00 97.31 102 HIS A C 1
ATOM 836 O O . HIS A 1 102 ? 0.247 -10.709 -0.512 1.00 97.31 102 HIS A O 1
ATOM 842 N N . ARG A 1 103 ? -0.501 -9.558 -2.287 1.00 96.00 103 ARG A N 1
ATOM 843 C CA . ARG A 1 103 ? -0.931 -10.705 -3.110 1.00 96.00 10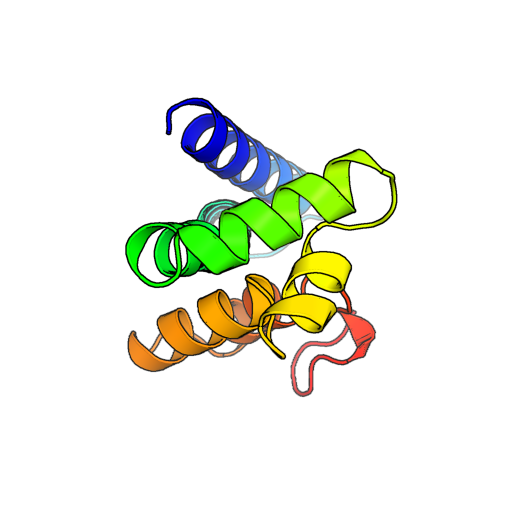3 ARG A CA 1
ATOM 844 C C . ARG A 1 103 ? -0.646 -10.453 -4.593 1.00 96.00 103 ARG A C 1
ATOM 846 O O . ARG A 1 103 ? -1.568 -10.331 -5.399 1.00 96.00 103 ARG A O 1
ATOM 853 N N . PRO A 1 104 ? 0.628 -10.328 -4.985 1.00 96.12 104 PRO A N 1
ATOM 854 C CA . PRO A 1 104 ? 0.969 -9.768 -6.287 1.00 96.12 104 PRO A CA 1
ATOM 855 C C . PRO A 1 104 ? 0.615 -10.682 -7.468 1.00 96.12 104 PRO A C 1
ATOM 857 O O . PRO A 1 104 ? 0.440 -10.191 -8.579 1.00 96.12 104 PRO A O 1
ATOM 860 N N . SER A 1 105 ? 0.453 -11.989 -7.242 1.00 97.19 105 SER A N 1
ATOM 861 C CA . SER A 1 105 ? -0.043 -12.946 -8.241 1.00 97.19 105 SER A CA 1
ATOM 862 C C . SER A 1 105 ? -1.528 -12.765 -8.583 1.00 97.19 105 SER A C 1
ATOM 864 O O . SER A 1 105 ? -1.981 -13.276 -9.602 1.00 97.19 105 SER A O 1
ATOM 866 N N . GLU A 1 106 ? -2.293 -12.043 -7.758 1.00 96.94 106 GLU A N 1
ATOM 867 C CA . GLU A 1 106 ? -3.712 -11.749 -8.002 1.00 96.94 106 GLU A CA 1
ATOM 868 C C . GLU A 1 106 ? -3.921 -10.485 -8.859 1.00 96.94 106 GLU A C 1
ATOM 870 O O . GLU A 1 106 ? -5.060 -10.145 -9.192 1.00 96.94 106 GLU A O 1
ATOM 875 N N . ALA A 1 107 ? -2.850 -9.774 -9.239 1.00 97.44 107 ALA A N 1
ATOM 876 C CA . ALA A 1 107 ? -2.964 -8.587 -10.082 1.00 97.44 107 ALA A CA 1
ATOM 877 C C . ALA A 1 107 ? -3.426 -8.957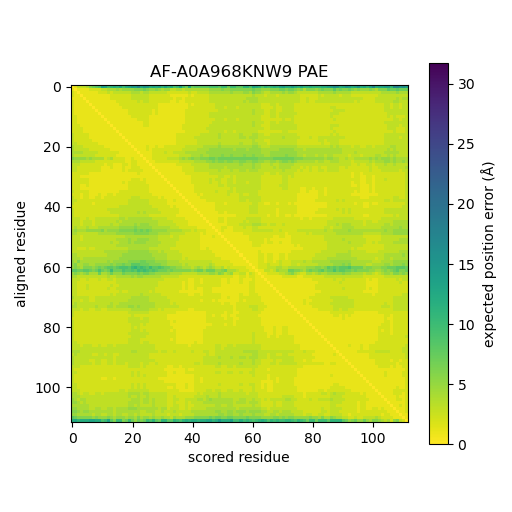 -11.511 1.00 97.44 107 ALA A C 1
ATOM 879 O O . ALA A 1 107 ? -2.852 -9.850 -12.135 1.00 97.44 107 ALA A O 1
ATOM 880 N N . PRO A 1 108 ? -4.442 -8.272 -12.068 1.00 96.25 108 PRO A N 1
ATOM 881 C CA . PRO A 1 108 ? -5.080 -8.710 -13.307 1.00 96.25 108 PRO A CA 1
ATOM 882 C C . PRO A 1 108 ? -4.280 -8.400 -14.579 1.00 96.25 108 PRO A C 1
ATOM 884 O O . PRO A 1 108 ? -4.395 -9.147 -15.548 1.00 96.25 108 PRO A O 1
ATOM 887 N N . GLN A 1 109 ? -3.511 -7.306 -14.623 1.00 96.50 109 GLN A N 1
ATOM 888 C CA . GLN A 1 109 ? -2.748 -6.912 -15.819 1.00 96.50 109 GLN A CA 1
ATOM 889 C C . GLN A 1 109 ? -1.240 -7.055 -15.627 1.00 96.50 109 GLN A C 1
ATOM 891 O O . GLN A 1 109 ? -0.524 -7.309 -16.596 1.00 96.50 109 GLN A O 1
ATOM 896 N N . TYR A 1 110 ? -0.752 -6.882 -14.397 1.00 94.19 110 TYR A N 1
ATOM 897 C CA . TYR A 1 110 ? 0.676 -6.932 -14.081 1.00 94.19 110 TYR A CA 1
ATOM 898 C C . TYR A 1 110 ? 0.990 -7.871 -12.897 1.00 94.19 110 TYR A C 1
ATOM 900 O O . TYR A 1 110 ? 1.515 -7.390 -11.889 1.00 94.19 110 TYR A O 1
ATOM 908 N N . PRO A 1 111 ? 0.681 -9.181 -12.989 1.00 93.31 111 PRO A N 1
ATOM 909 C CA . PRO A 1 111 ? 1.019 -10.148 -11.945 1.00 93.31 111 PRO A CA 1
ATOM 910 C C . PRO A 1 111 ? 2.533 -10.362 -11.811 1.00 93.31 111 PRO A C 1
ATOM 912 O O . PRO A 1 111 ? 3.287 -10.139 -12.767 1.00 93.31 111 PRO A O 1
ATOM 915 N N . LEU A 1 112 ? 2.959 -10.785 -10.613 1.00 83.69 112 LEU A N 1
ATOM 916 C CA . LEU A 1 112 ? 4.303 -11.330 -10.365 1.00 83.69 112 LEU A CA 1
ATOM 917 C C . LEU A 1 112 ? 4.453 -12.744 -10.935 1.00 83.69 112 LEU A C 1
ATOM 919 O O . LEU A 1 112 ? 3.491 -13.534 -10.803 1.00 83.69 112 LEU A O 1
#

Secondary structure (DSSP, 8-state):
-HHHHHHHHHHHHHHHHHHHHTT-S-HHHHHHHHHHTTHHHHHHHHH-HHHHHHHHHHHTTSS-HHHHHHHHHSS-HHHHHHHHHHHTT--HHHHHHHHTTTSGGG-SSS--

Radius of gyration: 14.32 Å; Cα contacts (8 Å, |Δi|>4): 144; chains: 1; bounding box: 34×23×36 Å

Sequence (112 aa):
MEAFWYHSIASGLTSRVLAIYRKEPNPERFYVIGLLHDLGRLLLYLNLSQEMKEALLRYERGGFLYEAERDVLGVDHAEVGGALLKKWKLPPRLVEAVRFHHRPSEAPQYPL

Foldseek 3Di:
DVVLQVQLQVQLVVQLVVCVVVVHPPSNLSSVLSNQLQVLVVVCCVPVVVLLVQLVVVCVVHDDSQVSSCVRPVGGSLCSSLVVCVVVVHDLVSSLSSNQVVPQQPRDPRRD

Solvent-accessible surface area (backbone atoms only — not comparable to full-atom values): 5780 Å² total; per-residue (Å²): 111,66,70,58,54,51,51,21,51,52,38,6,52,50,38,22,53,52,26,52,75,69,68,46,84,66,30,65,59,36,22,54,44,31,43,45,32,60,51,12,45,58,54,42,49,76,75,38,49,68,56,46,50,52,16,47,62,46,25,75,77,52,82,52,58,54,56,28,26,30,76,67,70,74,49,30,33,28,51,48,21,16,51,50,36,49,74,71,67,50,59,66,70,54,23,42,53,22,34,20,66,94,46,39,68,74,28,91,88,73,48,107